Protein AF-A0A383DCJ0-F1 (afdb_monomer)

Organism: NCBI:txid408172

Foldseek 3Di:
DDDDDDPPDPPPVPDPPPDPDPVVPPPPPDPVLDPVVLVVCLVVQNLVSLQVVLVCLCVVPPVRDNDNVSSVVSNVSSVVVVPPPPD

Secondary structure (DSSP, 8-state):
--------SS-S----------GGGS--S--TT-HHHHHHHHHTT-HHHHHHHHHHHHHT-TTPPP-HHHHHHHHHHHHHHHTS---

pLDDT: mean 72.48, std 19.0, range [34.84, 94.69]

Nearest PDB structures (foldseek):
  5b26-assembly2_C  TM=8.567E-01  e=4.748E-02  Mus musculus
  5b26-assembly1_B  TM=8.576E-01  e=8.986E-02  Mus musculus
  6nx4-assembly1_A  TM=4.917E-01  e=1.349E-01  Homo sapiens
  7mqz-assembly1_A  TM=8.439E-01  e=9.689E-01  Homo sapiens

Solvent-accessible surface area (backbone atoms only — not comparable to full-atom values): 5517 Å² total; per-residue (Å²): 137,84,91,82,91,87,87,86,87,86,79,81,88,80,79,77,80,73,66,94,59,72,71,86,74,75,71,85,69,78,68,86,83,45,64,68,56,39,53,53,37,30,72,72,67,36,44,68,28,14,43,52,50,13,50,26,18,54,68,36,39,96,85,38,66,63,32,62,69,60,12,52,51,30,38,49,57,19,50,59,60,73,62,54,76,88,125

InterPro domains:
  IPR006597 Sel1-like repeat [PF08238] (47-83)
  IPR006597 Sel1-like repeat [SM00671] (47-83)
  IPR011990 Tetratricopeptide-like helical domain superfamily [G3DSA:1.25.40.10] (28-87)

Structure (mmCIF, N/CA/C/O backbone):
data_AF-A0A383DCJ0-F1
#
_entry.id   AF-A0A383DCJ0-F1
#
loop_
_atom_site.group_PDB
_atom_site.id
_atom_site.type_symbol
_atom_site.label_atom_id
_atom_site.label_alt_id
_atom_site.label_comp_id
_atom_site.label_asym_id
_atom_site.label_entity_id
_atom_site.label_seq_id
_atom_site.pdbx_PDB_ins_code
_atom_site.Cartn_x
_atom_site.Cartn_y
_atom_site.Cartn_z
_atom_site.occupancy
_atom_site.B_iso_or_equiv
_atom_site.auth_seq_id
_atom_site.auth_comp_id
_atom_site.auth_asym_id
_atom_site.auth_atom_id
_atom_site.pdbx_PDB_model_num
ATOM 1 N N . MET A 1 1 ? 70.774 11.325 -12.288 1.00 37.34 1 MET A N 1
ATOM 2 C CA . MET A 1 1 ? 71.261 12.549 -12.957 1.00 37.34 1 MET A CA 1
ATOM 3 C C . MET A 1 1 ? 70.482 12.718 -14.266 1.00 37.34 1 MET A C 1
ATOM 5 O O . MET A 1 1 ? 70.672 11.915 -15.163 1.00 37.34 1 MET A O 1
ATOM 9 N N . ASN A 1 2 ? 69.585 13.716 -14.314 1.00 34.84 2 ASN A N 1
ATOM 10 C CA . ASN A 1 2 ? 69.036 14.424 -15.497 1.00 34.84 2 ASN A CA 1
ATOM 11 C C . ASN A 1 2 ? 68.116 13.630 -16.460 1.00 34.84 2 ASN A C 1
ATOM 13 O O . ASN A 1 2 ? 68.595 12.951 -17.354 1.00 34.84 2 ASN A O 1
ATOM 17 N N . ARG A 1 3 ? 66.779 13.597 -16.288 1.00 55.62 3 ARG A N 1
ATOM 18 C CA . ARG A 1 3 ? 65.753 14.644 -16.569 1.00 55.62 3 ARG A CA 1
ATOM 19 C C . ARG A 1 3 ? 65.902 15.332 -17.930 1.00 55.62 3 ARG A C 1
ATOM 21 O O . ARG A 1 3 ? 66.607 16.333 -17.965 1.00 55.62 3 ARG A O 1
ATOM 28 N N . ARG A 1 4 ? 65.162 14.881 -18.961 1.00 48.72 4 ARG A N 1
ATOM 29 C CA . ARG A 1 4 ? 64.638 15.707 -20.079 1.00 48.72 4 ARG A CA 1
ATOM 30 C C . ARG A 1 4 ? 63.329 15.095 -20.620 1.00 48.72 4 ARG A C 1
ATOM 32 O O . ARG A 1 4 ? 63.348 14.051 -21.245 1.00 48.72 4 ARG A O 1
ATOM 39 N N . HIS A 1 5 ? 62.185 15.585 -20.144 1.00 55.94 5 HIS A N 1
ATOM 40 C CA . HIS A 1 5 ? 61.225 16.349 -20.960 1.00 55.94 5 HIS A CA 1
ATOM 41 C C . HIS A 1 5 ? 60.423 15.521 -21.979 1.00 55.94 5 HIS A C 1
ATOM 43 O O . HIS A 1 5 ? 60.780 15.496 -23.147 1.00 55.94 5 HIS A O 1
ATOM 49 N N . ALA A 1 6 ? 59.303 14.922 -21.548 1.00 52.91 6 ALA A N 1
ATOM 50 C CA . ALA A 1 6 ? 58.189 14.572 -22.448 1.00 52.91 6 ALA A CA 1
ATOM 51 C C . ALA A 1 6 ? 56.871 14.276 -21.691 1.00 52.91 6 ALA A C 1
ATOM 53 O O . ALA A 1 6 ? 56.143 13.359 -22.045 1.00 52.91 6 ALA A O 1
ATOM 54 N N . CYS A 1 7 ? 56.563 15.011 -20.616 1.00 49.53 7 CYS A N 1
ATOM 55 C CA . CYS A 1 7 ? 55.331 14.796 -19.842 1.00 49.53 7 CYS A CA 1
ATOM 56 C C . CYS A 1 7 ? 54.607 16.127 -19.588 1.00 49.53 7 CYS A C 1
ATOM 58 O O . CYS A 1 7 ? 54.480 16.545 -18.446 1.00 49.53 7 CYS A O 1
ATOM 60 N N . LEU A 1 8 ? 54.236 16.854 -20.652 1.00 53.19 8 LEU A N 1
ATOM 61 C CA . LEU A 1 8 ? 53.540 18.152 -20.555 1.00 53.19 8 LEU A CA 1
ATOM 62 C C . LEU A 1 8 ? 52.643 18.470 -21.775 1.00 53.19 8 LEU A C 1
ATOM 64 O O . LEU A 1 8 ? 52.626 19.602 -22.236 1.00 53.19 8 LEU A O 1
ATOM 68 N N . LEU A 1 9 ? 51.875 17.513 -22.309 1.00 53.66 9 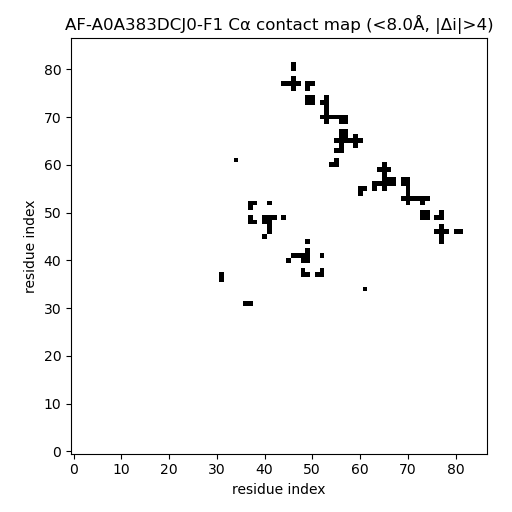LEU A N 1
ATOM 69 C CA . LEU A 1 9 ? 50.791 17.820 -23.269 1.00 53.66 9 LEU A CA 1
ATOM 70 C C . LEU A 1 9 ? 49.535 16.979 -22.991 1.00 53.66 9 LEU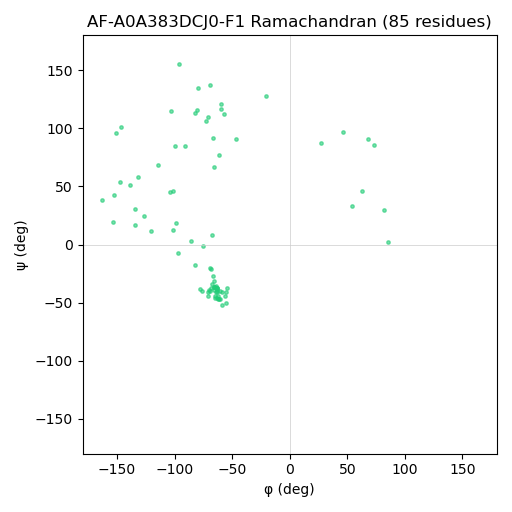 A C 1
ATOM 72 O O . LEU A 1 9 ? 48.992 16.321 -23.867 1.00 53.66 9 LEU A O 1
ATOM 76 N N . GLY A 1 10 ? 49.085 16.994 -21.736 1.00 48.81 10 GLY A N 1
ATOM 77 C CA . GLY A 1 10 ? 47.809 16.402 -21.315 1.00 48.81 10 GLY A CA 1
ATOM 78 C C . GLY A 1 10 ? 47.010 17.332 -20.400 1.00 48.81 10 GLY A C 1
ATOM 79 O O . GLY A 1 10 ? 46.345 16.853 -19.491 1.00 48.81 10 GLY A O 1
ATOM 80 N N . LEU A 1 11 ? 47.152 18.656 -20.565 1.00 54.91 11 LEU A N 1
ATOM 81 C CA . LEU A 1 11 ? 46.747 19.653 -19.559 1.00 54.91 11 LEU A CA 1
ATOM 82 C C . LEU A 1 11 ? 45.800 20.755 -20.076 1.00 54.91 11 LEU A C 1
ATOM 84 O O . LEU A 1 11 ? 45.745 21.823 -19.485 1.00 54.91 11 LEU A O 1
ATOM 88 N N . THR A 1 12 ? 45.023 20.535 -21.143 1.00 55.75 12 THR A N 1
ATOM 89 C CA . THR A 1 12 ? 44.095 21.575 -21.657 1.00 55.75 12 THR A CA 1
ATOM 90 C C . THR A 1 12 ? 42.613 21.204 -21.685 1.00 55.75 12 THR A C 1
ATOM 92 O O . THR A 1 12 ? 41.816 21.988 -22.185 1.00 55.75 12 THR A O 1
ATOM 95 N N . VAL A 1 13 ? 42.190 20.100 -21.058 1.00 57.53 13 VAL A N 1
ATOM 96 C CA . VAL A 1 13 ? 40.759 19.888 -20.734 1.00 57.53 13 VAL A CA 1
ATOM 97 C C . VAL A 1 13 ? 40.504 20.138 -19.241 1.00 57.53 13 VAL A C 1
ATOM 99 O O . VAL A 1 13 ? 39.836 19.370 -18.559 1.00 57.53 13 VAL A O 1
ATOM 102 N N . LEU A 1 14 ? 41.063 21.230 -18.707 1.00 55.28 14 LEU A N 1
ATOM 103 C CA . LEU A 1 14 ? 40.790 21.727 -17.355 1.00 55.28 14 LEU A CA 1
ATOM 104 C C . LEU A 1 14 ? 40.081 23.087 -17.433 1.00 55.28 14 LEU A C 1
ATOM 106 O O . LEU A 1 14 ? 40.655 24.116 -17.097 1.00 55.28 14 LEU A O 1
ATOM 110 N N . ALA A 1 15 ? 38.837 23.098 -17.913 1.00 58.12 15 ALA A N 1
ATOM 111 C CA . ALA A 1 15 ? 37.933 24.241 -17.736 1.00 58.12 15 ALA A CA 1
ATOM 112 C C . ALA A 1 15 ? 36.445 23.859 -17.751 1.00 58.12 15 ALA A C 1
ATOM 114 O O . ALA A 1 15 ? 35.595 24.726 -17.918 1.00 58.12 15 ALA A O 1
ATOM 115 N N . VAL A 1 16 ? 36.098 22.589 -17.525 1.00 55.91 16 VAL A N 1
ATOM 116 C CA . VAL A 1 16 ? 34.767 22.298 -16.991 1.00 55.91 16 VAL A CA 1
ATOM 117 C C . VAL A 1 16 ? 34.951 22.077 -15.503 1.00 55.91 16 VAL A C 1
ATOM 119 O O . VAL A 1 16 ? 35.113 20.960 -15.019 1.00 55.91 16 VAL A O 1
ATOM 122 N N . ALA A 1 17 ? 34.944 23.186 -14.768 1.00 59.16 17 ALA A N 1
ATOM 123 C CA . ALA A 1 17 ? 34.464 23.166 -13.403 1.00 59.16 17 ALA A CA 1
ATOM 124 C C . ALA A 1 17 ? 32.985 22.746 -13.465 1.00 59.16 17 ALA A C 1
ATOM 126 O O . ALA A 1 17 ? 32.090 23.585 -13.377 1.00 59.16 17 ALA A O 1
ATOM 127 N N . VAL A 1 18 ? 32.715 21.446 -13.662 1.00 54.53 18 VAL A N 1
ATOM 128 C CA . VAL A 1 18 ? 31.434 20.879 -13.249 1.00 54.53 18 VAL A CA 1
ATOM 129 C C . VAL A 1 18 ? 31.486 20.980 -11.741 1.00 54.53 18 VAL A C 1
ATOM 131 O O . VAL A 1 18 ? 32.077 20.160 -11.041 1.00 54.53 18 VAL A O 1
ATOM 134 N N . VAL A 1 19 ? 30.963 22.108 -11.274 1.00 55.75 19 VAL A N 1
ATOM 135 C CA . VAL A 1 19 ? 30.406 22.319 -9.952 1.00 55.75 19 VAL A CA 1
ATOM 136 C C . VAL A 1 19 ? 30.035 20.970 -9.351 1.00 55.75 19 VAL A C 1
ATOM 138 O O . VAL A 1 19 ? 29.318 20.192 -9.980 1.00 55.75 19 VAL A O 1
ATOM 141 N N . ARG A 1 20 ? 30.518 20.718 -8.128 1.00 60.69 20 ARG A N 1
ATOM 142 C CA . ARG A 1 20 ? 29.952 19.728 -7.207 1.00 60.69 20 ARG A CA 1
ATOM 143 C C . ARG A 1 20 ? 28.444 19.925 -7.184 1.00 60.69 20 ARG A C 1
ATOM 145 O O . ARG A 1 20 ? 27.920 20.703 -6.395 1.00 60.69 20 ARG A O 1
ATOM 152 N N . THR A 1 21 ? 27.754 19.227 -8.061 1.00 50.09 21 THR A N 1
ATOM 153 C CA . THR A 1 21 ? 26.349 18.980 -7.901 1.00 50.09 21 THR A CA 1
ATOM 154 C C . THR A 1 21 ? 26.293 17.544 -7.422 1.00 50.09 21 THR A C 1
ATOM 156 O O . THR A 1 21 ? 26.681 16.631 -8.151 1.00 50.09 21 THR A O 1
ATOM 159 N N . PRO A 1 22 ? 25.829 17.289 -6.196 1.00 49.34 22 PRO A N 1
ATOM 160 C CA . PRO A 1 22 ? 25.129 16.045 -5.959 1.00 49.34 22 PRO A CA 1
ATOM 161 C C . PRO A 1 22 ? 23.823 16.116 -6.782 1.00 49.34 22 PRO A C 1
ATOM 163 O O . PRO A 1 22 ? 22.741 16.279 -6.230 1.00 49.34 22 PRO A O 1
ATOM 166 N N . SER A 1 23 ? 23.928 16.114 -8.121 1.00 47.06 23 SER A N 1
ATOM 167 C CA . SER A 1 23 ? 22.774 16.155 -9.035 1.00 47.06 23 SER A CA 1
ATOM 168 C C . SER A 1 23 ? 21.979 14.856 -8.968 1.00 47.06 23 SER A C 1
ATOM 170 O O . SER A 1 23 ? 20.787 14.869 -9.240 1.00 47.06 23 SER A O 1
ATOM 172 N N . ASP A 1 24 ? 22.600 13.773 -8.496 1.00 45.66 24 ASP A N 1
ATOM 173 C CA . ASP A 1 24 ? 21.929 12.512 -8.169 1.00 45.66 24 ASP A CA 1
ATOM 174 C C . ASP A 1 24 ? 21.338 12.473 -6.746 1.00 45.66 24 ASP A C 1
ATOM 176 O O . ASP A 1 24 ? 20.770 11.465 -6.347 1.00 45.66 24 ASP A O 1
ATOM 180 N N . ALA A 1 25 ? 21.419 13.557 -5.958 1.00 46.91 25 ALA A N 1
ATOM 181 C CA . ALA A 1 25 ? 20.866 13.592 -4.594 1.00 46.91 25 ALA A CA 1
ATOM 182 C C . ALA A 1 25 ? 19.521 14.329 -4.472 1.00 46.91 25 ALA A C 1
ATOM 184 O O . ALA A 1 25 ? 19.098 14.650 -3.361 1.00 46.91 25 ALA A O 1
ATOM 185 N N . ARG A 1 26 ? 18.847 14.650 -5.585 1.00 47.66 26 ARG A N 1
ATOM 186 C CA . ARG A 1 26 ? 17.586 15.418 -5.556 1.00 47.66 26 ARG A CA 1
ATOM 187 C C . ARG A 1 26 ? 16.455 14.893 -6.428 1.00 47.66 26 ARG A C 1
ATOM 189 O O . ARG A 1 26 ? 15.478 15.611 -6.615 1.00 47.66 26 ARG A O 1
ATOM 196 N N . GLN A 1 27 ? 16.515 13.647 -6.891 1.00 48.03 27 GLN A N 1
ATOM 197 C CA . GLN A 1 27 ? 15.364 13.073 -7.584 1.00 48.03 27 GLN A CA 1
ATOM 198 C C . GLN A 1 27 ? 15.196 11.565 -7.370 1.00 48.03 27 GLN A C 1
ATOM 200 O O . GLN A 1 27 ? 15.005 10.805 -8.307 1.00 48.03 27 GLN A O 1
ATOM 205 N N . GLU A 1 28 ? 15.148 11.152 -6.103 1.00 43.34 28 GLU A N 1
ATOM 206 C CA . GLU A 1 28 ? 14.299 10.022 -5.693 1.00 43.34 28 GLU A CA 1
ATOM 207 C C . GLU A 1 28 ? 13.031 10.570 -5.023 1.00 43.34 28 GLU A C 1
ATOM 209 O O . GLU A 1 28 ? 12.609 10.176 -3.942 1.00 43.34 28 GLU A O 1
ATOM 214 N N . VAL A 1 29 ? 12.436 11.579 -5.660 1.00 46.31 29 VAL A N 1
ATOM 215 C CA . VAL A 1 29 ? 11.069 11.982 -5.346 1.00 46.31 29 VAL A CA 1
ATOM 216 C C . VAL A 1 29 ? 10.169 10.903 -5.922 1.00 46.31 29 VAL A C 1
ATOM 218 O O . VAL A 1 29 ? 10.067 10.788 -7.138 1.00 46.31 29 VAL A O 1
ATOM 221 N N . ALA A 1 30 ? 9.618 10.075 -5.032 1.00 50.16 30 ALA A N 1
ATOM 222 C CA . ALA A 1 30 ? 8.483 9.186 -5.247 1.00 50.16 30 ALA A CA 1
ATOM 223 C C . ALA A 1 30 ? 8.323 8.744 -6.709 1.00 50.16 30 ALA A C 1
ATOM 225 O O . ALA A 1 30 ? 7.599 9.369 -7.483 1.00 50.16 30 ALA A O 1
ATOM 226 N N . ASN A 1 31 ? 8.999 7.663 -7.097 1.00 48.41 31 ASN A N 1
ATOM 227 C CA . ASN A 1 31 ? 8.645 6.943 -8.310 1.00 48.41 31 ASN A CA 1
ATOM 228 C C . ASN A 1 31 ? 7.632 5.846 -7.936 1.00 48.41 31 ASN A C 1
ATOM 230 O O . ASN A 1 31 ? 8.029 4.696 -7.743 1.00 48.41 31 ASN A O 1
ATOM 234 N N . PRO A 1 32 ? 6.316 6.139 -7.852 1.00 50.06 32 PRO A N 1
ATOM 235 C CA . PRO A 1 32 ? 5.300 5.166 -7.454 1.00 50.06 32 PRO A CA 1
ATOM 236 C C . PRO A 1 32 ? 5.114 4.041 -8.481 1.00 50.06 32 PRO A C 1
ATOM 238 O O . PRO A 1 32 ? 4.162 3.272 -8.375 1.00 50.06 32 PRO A O 1
ATOM 241 N N . GLN A 1 33 ? 5.953 3.943 -9.519 1.00 54.69 33 GLN A N 1
ATOM 242 C CA . GLN A 1 33 ? 5.912 2.875 -10.517 1.00 54.69 33 GLN A CA 1
ATOM 243 C C . GLN A 1 33 ? 6.618 1.595 -10.047 1.00 54.69 33 GLN A C 1
ATOM 245 O O . GLN A 1 33 ? 6.364 0.526 -10.603 1.00 54.69 33 GLN A O 1
ATOM 250 N N . ARG A 1 34 ? 7.466 1.659 -9.012 1.00 67.50 34 ARG A N 1
ATOM 251 C CA . ARG A 1 34 ? 8.117 0.474 -8.443 1.00 67.50 34 ARG A CA 1
ATOM 252 C C . ARG A 1 34 ? 7.179 -0.231 -7.469 1.00 67.50 34 ARG A C 1
ATOM 254 O O . ARG A 1 34 ? 6.869 0.266 -6.391 1.00 67.50 34 ARG A O 1
ATOM 261 N N . VAL A 1 35 ? 6.757 -1.436 -7.842 1.00 73.81 35 VAL A N 1
ATOM 262 C CA . VAL A 1 35 ? 5.975 -2.330 -6.971 1.00 73.81 35 VAL A CA 1
ATOM 263 C C . VAL A 1 35 ? 6.674 -2.581 -5.642 1.00 73.81 35 VAL A C 1
ATOM 265 O O . VAL A 1 35 ? 6.013 -2.635 -4.609 1.00 73.81 35 VAL A O 1
ATOM 268 N N . SER A 1 36 ? 8.005 -2.692 -5.671 1.00 80.50 36 SER A N 1
ATOM 269 C CA . SER A 1 36 ? 8.827 -2.897 -4.479 1.00 80.50 36 SER A CA 1
ATOM 270 C C . SER A 1 36 ? 8.590 -1.828 -3.423 1.00 80.50 36 SER A C 1
ATOM 272 O O . SER A 1 36 ? 8.496 -2.146 -2.244 1.00 80.50 36 SER A O 1
ATOM 274 N N . ASP A 1 37 ? 8.452 -0.577 -3.845 1.00 85.44 37 ASP A N 1
ATOM 275 C CA . ASP A 1 37 ? 8.467 0.556 -2.929 1.00 85.44 37 ASP A CA 1
ATOM 276 C C . ASP A 1 37 ? 7.125 0.635 -2.195 1.00 85.44 37 ASP A C 1
ATOM 278 O O . ASP A 1 37 ? 7.086 0.787 -0.979 1.00 85.44 37 ASP A O 1
ATOM 282 N N . VAL A 1 38 ? 6.019 0.391 -2.907 1.00 86.56 38 VAL A N 1
ATOM 283 C CA . VAL A 1 38 ? 4.682 0.292 -2.300 1.00 86.56 38 VAL A CA 1
ATOM 284 C C . VAL A 1 38 ? 4.570 -0.913 -1.372 1.00 86.56 38 VAL A C 1
ATOM 286 O O . VAL A 1 38 ? 3.936 -0.799 -0.330 1.00 86.56 38 VAL A O 1
ATOM 289 N N . ILE A 1 39 ? 5.195 -2.052 -1.696 1.00 88.44 39 ILE A N 1
ATOM 290 C CA . ILE A 1 39 ? 5.222 -3.204 -0.782 1.00 88.44 39 ILE A CA 1
ATOM 291 C C . ILE A 1 39 ? 5.925 -2.827 0.525 1.00 88.44 39 ILE A C 1
ATOM 293 O O . ILE A 1 39 ? 5.397 -3.109 1.598 1.00 88.44 39 ILE A O 1
ATOM 297 N N . VAL A 1 40 ? 7.084 -2.171 0.443 1.00 89.56 40 VAL A N 1
ATOM 298 C CA . VAL A 1 40 ? 7.837 -1.735 1.627 1.00 89.56 40 VAL A CA 1
ATOM 299 C C . VAL A 1 40 ? 7.037 -0.715 2.440 1.00 89.56 40 VAL A C 1
ATOM 301 O O . VAL A 1 40 ? 6.913 -0.865 3.651 1.00 89.56 40 VAL A O 1
ATOM 304 N N . LEU A 1 41 ? 6.437 0.287 1.795 1.00 88.88 41 LEU A N 1
ATOM 305 C CA . LEU A 1 41 ? 5.610 1.293 2.468 1.00 88.88 41 LEU A CA 1
ATOM 306 C C . LEU A 1 41 ? 4.375 0.667 3.134 1.00 88.88 41 LEU A C 1
ATOM 308 O O . LEU A 1 41 ? 4.095 0.941 4.298 1.00 88.88 41 LEU A O 1
ATOM 312 N N . ALA A 1 42 ? 3.686 -0.246 2.445 1.00 89.88 42 ALA A N 1
ATOM 313 C CA . ALA A 1 42 ? 2.525 -0.939 2.993 1.00 89.88 42 ALA A CA 1
ATOM 314 C C . ALA A 1 42 ? 2.889 -1.804 4.213 1.00 89.88 42 ALA A C 1
ATOM 316 O O . ALA A 1 42 ? 2.130 -1.857 5.185 1.00 89.88 42 ALA A O 1
ATOM 317 N N . GLN A 1 43 ? 4.061 -2.448 4.183 1.00 89.31 43 GLN A N 1
ATOM 318 C CA . GLN A 1 43 ? 4.619 -3.196 5.316 1.00 89.31 43 GLN A CA 1
ATOM 319 C C . GLN A 1 43 ? 5.019 -2.287 6.481 1.00 89.31 43 GLN A C 1
ATOM 321 O O . GLN A 1 43 ? 4.851 -2.675 7.633 1.00 89.31 43 GLN A O 1
ATOM 326 N N . ASN A 1 44 ? 5.491 -1.073 6.191 1.00 89.62 44 ASN A N 1
ATOM 327 C CA . ASN A 1 44 ? 5.827 -0.067 7.198 1.00 89.62 44 ASN A CA 1
ATOM 328 C C . ASN A 1 44 ? 4.595 0.609 7.824 1.00 89.62 44 ASN A C 1
ATOM 330 O O . ASN A 1 44 ? 4.756 1.441 8.713 1.00 89.62 44 ASN A O 1
ATOM 334 N N . GLY A 1 45 ? 3.381 0.252 7.393 1.00 88.12 45 GLY A N 1
ATOM 335 C CA . GLY A 1 45 ? 2.152 0.834 7.922 1.00 88.12 45 GLY A CA 1
ATOM 336 C C . GLY A 1 45 ? 1.803 2.182 7.299 1.00 88.12 45 GLY A C 1
ATOM 337 O O . GLY A 1 45 ? 1.220 3.016 7.972 1.00 88.12 45 GLY A O 1
ATOM 338 N N . ASP A 1 46 ? 2.180 2.420 6.044 1.00 88.44 46 ASP A N 1
ATOM 339 C CA . ASP A 1 46 ? 1.684 3.572 5.295 1.00 88.44 46 ASP A CA 1
ATOM 340 C C . ASP A 1 46 ? 0.272 3.261 4.748 1.00 88.44 46 ASP A C 1
ATOM 342 O O . ASP A 1 46 ? 0.124 2.343 3.926 1.00 88.44 46 ASP A O 1
ATOM 346 N N . PRO A 1 47 ? -0.778 3.980 5.185 1.00 88.56 47 PRO A N 1
ATOM 347 C CA . PRO A 1 47 ? -2.151 3.674 4.800 1.00 88.56 47 PRO A CA 1
ATOM 348 C C . PRO A 1 47 ? -2.412 3.881 3.301 1.00 88.56 47 PRO A C 1
ATOM 350 O O . PRO A 1 47 ? -3.194 3.117 2.728 1.00 88.56 47 PRO A O 1
ATOM 353 N N . ASP A 1 48 ? -1.746 4.832 2.639 1.00 88.12 48 ASP A N 1
ATOM 354 C CA . ASP A 1 48 ? -1.905 5.088 1.200 1.00 88.12 48 ASP A CA 1
ATOM 355 C C . ASP A 1 48 ? -1.283 3.955 0.373 1.00 88.12 48 ASP A C 1
ATOM 357 O O . ASP A 1 48 ? -1.860 3.467 -0.613 1.00 88.12 48 ASP A O 1
ATOM 361 N N . ALA A 1 49 ? -0.119 3.468 0.805 1.00 90.44 49 ALA A N 1
ATOM 362 C CA . ALA A 1 49 ? 0.533 2.319 0.194 1.00 90.44 49 ALA A CA 1
ATOM 363 C C . ALA A 1 49 ? -0.277 1.032 0.388 1.00 90.44 49 ALA A C 1
ATOM 365 O O . ALA A 1 49 ? -0.392 0.237 -0.546 1.00 90.44 49 ALA A O 1
ATOM 366 N N . GLN A 1 50 ? -0.891 0.837 1.557 1.00 92.31 50 GLN A N 1
ATOM 367 C CA . GLN A 1 50 ? -1.785 -0.295 1.812 1.00 92.31 50 GLN A CA 1
ATOM 368 C C . GLN A 1 50 ? -3.026 -0.262 0.906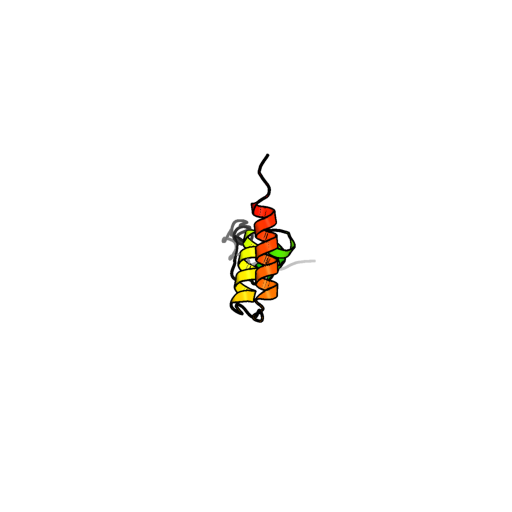 1.00 92.31 50 GLN A C 1
ATOM 370 O O . GLN A 1 50 ? -3.389 -1.296 0.339 1.00 92.31 50 GLN A O 1
ATOM 375 N N . VAL A 1 51 ? -3.637 0.911 0.675 1.00 91.06 51 VAL A N 1
ATOM 376 C CA . VAL A 1 51 ? -4.739 1.048 -0.300 1.00 91.06 51 VAL A CA 1
ATOM 377 C C . VAL A 1 51 ? -4.288 0.676 -1.702 1.00 91.06 51 VAL A C 1
ATOM 379 O O . VAL A 1 51 ? -4.963 -0.090 -2.399 1.00 91.06 51 VAL A O 1
ATOM 382 N N . THR A 1 52 ? -3.131 1.197 -2.097 1.00 90.81 52 THR A N 1
ATOM 383 C CA . THR A 1 52 ? -2.550 0.978 -3.419 1.00 90.81 52 THR A CA 1
ATOM 384 C C . THR A 1 52 ? -2.240 -0.503 -3.651 1.00 90.81 52 THR A C 1
ATOM 386 O O . THR A 1 52 ? -2.625 -1.062 -4.680 1.00 90.81 52 THR A O 1
ATOM 389 N N . LEU A 1 53 ? -1.612 -1.166 -2.676 1.00 90.38 53 LEU A N 1
ATOM 390 C CA . LEU A 1 53 ? -1.290 -2.590 -2.733 1.00 90.38 53 LEU A CA 1
ATOM 391 C C . LEU A 1 53 ? -2.560 -3.448 -2.789 1.00 90.38 53 LEU A C 1
ATOM 393 O O . LEU A 1 53 ? -2.634 -4.386 -3.584 1.00 90.38 53 LEU A O 1
ATOM 397 N N . GLY A 1 54 ? -3.588 -3.091 -2.012 1.00 93.25 54 GLY A N 1
ATOM 398 C CA . GLY A 1 54 ? -4.893 -3.743 -2.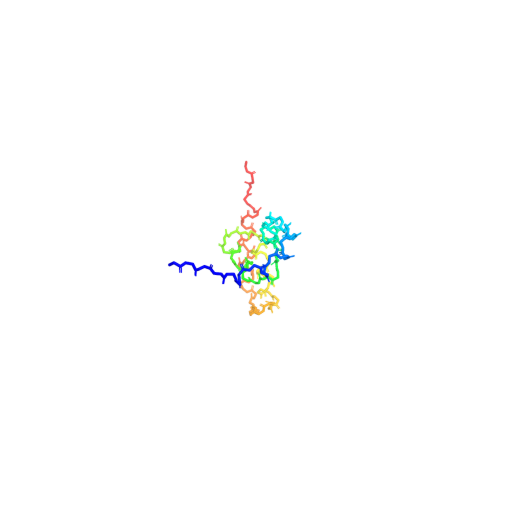073 1.00 93.25 54 GLY A CA 1
ATOM 399 C C . GLY A 1 54 ? -5.532 -3.646 -3.462 1.00 93.25 54 GLY A C 1
ATOM 400 O O . GLY A 1 54 ? -6.021 -4.644 -3.989 1.00 93.25 54 GLY A O 1
ATOM 401 N N . GLY A 1 55 ? -5.431 -2.487 -4.120 1.00 91.62 55 GLY A N 1
ATOM 402 C CA . GLY A 1 55 ? -5.872 -2.304 -5.506 1.00 91.62 55 GLY A CA 1
ATOM 403 C C . GLY A 1 55 ? -5.144 -3.214 -6.500 1.00 91.62 55 GLY A C 1
ATOM 404 O O . GLY A 1 55 ? -5.776 -3.794 -7.387 1.00 91.62 55 GLY A O 1
ATOM 405 N N . TRP A 1 56 ? -3.836 -3.418 -6.326 1.00 91.50 56 TRP A N 1
ATOM 406 C CA . TRP A 1 56 ? -3.069 -4.309 -7.204 1.00 91.50 56 TRP A CA 1
ATOM 407 C C . TRP A 1 56 ? -3.420 -5.774 -7.008 1.00 91.50 56 TRP A C 1
ATOM 409 O O . TRP A 1 56 ? -3.527 -6.492 -8.001 1.00 91.50 56 TRP A O 1
ATOM 419 N N . TYR A 1 57 ? -3.650 -6.212 -5.768 1.0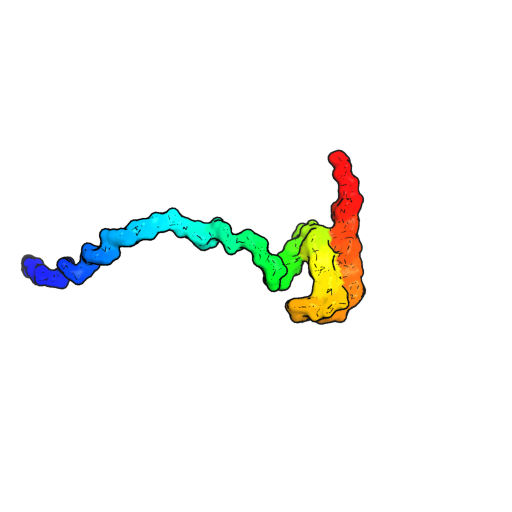0 93.56 57 TYR A N 1
ATOM 420 C CA . TYR A 1 57 ? -4.183 -7.547 -5.497 1.00 93.56 57 TYR A CA 1
ATOM 421 C C . TYR A 1 57 ? -5.605 -7.701 -6.044 1.00 93.56 57 TYR A C 1
ATOM 423 O O . TYR A 1 57 ? -5.941 -8.750 -6.579 1.00 93.56 57 TYR A O 1
ATOM 431 N N . PHE A 1 58 ? -6.442 -6.667 -6.000 1.00 93.62 58 PHE A N 1
ATOM 432 C CA . PHE A 1 58 ? -7.802 -6.753 -6.531 1.00 93.62 58 PHE A CA 1
ATOM 433 C C . PHE A 1 58 ? -7.839 -6.870 -8.063 1.00 93.62 58 PHE A C 1
ATOM 435 O O . PHE A 1 58 ? -8.641 -7.634 -8.601 1.00 93.62 58 PHE A O 1
ATOM 442 N N . GLY A 1 59 ? -6.974 -6.125 -8.757 1.00 89.25 59 GLY A N 1
ATOM 443 C CA . GLY A 1 59 ? -6.920 -6.071 -10.221 1.00 89.25 59 GL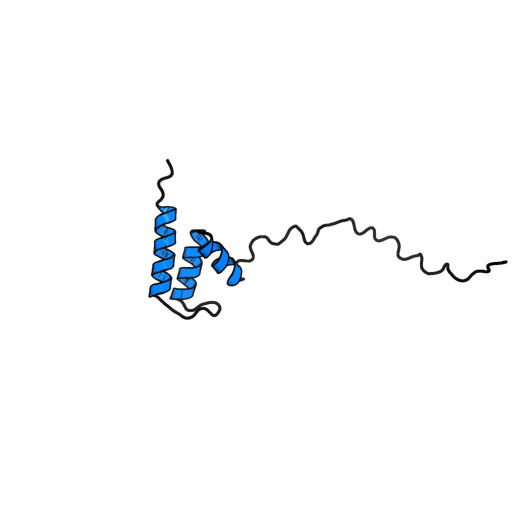Y A CA 1
ATOM 444 C C . GLY A 1 59 ? -5.874 -6.976 -10.878 1.00 89.25 59 GLY A C 1
ATOM 445 O O . GLY A 1 59 ? -5.837 -7.050 -12.102 1.00 89.25 59 GLY A O 1
ATOM 446 N N . GLY A 1 60 ? -5.003 -7.630 -10.104 1.00 86.81 60 GLY A N 1
ATOM 447 C CA . GLY A 1 60 ? -3.876 -8.402 -10.635 1.00 86.81 60 GLY A CA 1
ATOM 448 C C . GLY A 1 60 ? -2.863 -7.541 -11.402 1.00 86.81 60 GLY A C 1
ATOM 449 O O . GLY A 1 60 ? -2.477 -7.871 -12.524 1.00 86.81 60 GLY A O 1
ATOM 450 N N . GLN A 1 61 ? -2.476 -6.390 -10.847 1.00 82.81 61 GLN A N 1
ATOM 451 C CA . GLN A 1 61 ? -1.637 -5.404 -11.536 1.00 82.81 61 GLN A CA 1
ATOM 452 C C . GLN A 1 61 ? -0.150 -5.549 -11.194 1.00 82.81 61 GLN A C 1
ATOM 454 O O . GLN A 1 61 ? 0.228 -6.037 -10.133 1.00 82.81 61 GLN A O 1
ATOM 459 N N . ARG A 1 62 ? 0.712 -5.080 -12.107 1.00 77.25 62 ARG A N 1
ATOM 460 C CA . ARG A 1 62 ? 2.172 -4.983 -11.922 1.00 77.25 62 ARG A CA 1
ATOM 461 C C . ARG A 1 62 ? 2.864 -6.296 -11.501 1.00 77.25 62 ARG A C 1
ATOM 463 O O . ARG A 1 62 ? 3.851 -6.284 -10.774 1.00 77.25 62 ARG A O 1
ATOM 470 N N . GLY A 1 63 ? 2.351 -7.432 -11.976 1.00 78.19 63 GLY A N 1
ATOM 471 C CA . GLY A 1 63 ? 2.904 -8.761 -11.688 1.00 78.19 63 GLY A CA 1
ATOM 472 C C . GLY A 1 63 ? 2.409 -9.388 -10.382 1.00 78.19 63 GLY A C 1
ATOM 473 O O . GLY A 1 63 ? 2.816 -10.499 -10.050 1.00 78.19 63 GLY A O 1
ATOM 474 N N . VAL A 1 64 ? 1.511 -8.716 -9.658 1.00 84.94 64 VAL A N 1
ATOM 475 C CA . VAL A 1 64 ? 0.821 -9.286 -8.501 1.00 84.94 64 VAL A CA 1
ATOM 476 C C . VAL A 1 64 ? -0.321 -10.173 -8.994 1.00 84.94 64 VAL A C 1
ATOM 478 O O . VAL A 1 64 ? -1.077 -9.796 -9.890 1.00 84.94 64 VAL A O 1
ATOM 481 N N . ARG A 1 65 ? -0.457 -11.371 -8.418 1.00 88.81 65 ARG A N 1
ATOM 482 C CA . ARG A 1 65 ? -1.589 -12.254 -8.716 1.00 88.81 65 ARG A CA 1
ATOM 483 C C . ARG A 1 65 ? -2.863 -11.654 -8.135 1.00 88.81 65 ARG A C 1
ATOM 485 O O . ARG A 1 65 ? -2.867 -11.209 -6.992 1.00 88.81 65 ARG A O 1
ATOM 492 N N . GLN A 1 66 ? -3.943 -11.705 -8.908 1.00 93.44 66 GLN A N 1
ATOM 493 C CA . GLN A 1 66 ? -5.242 -11.282 -8.416 1.00 93.44 66 GLN A CA 1
ATOM 494 C C . GLN A 1 66 ? -5.661 -12.120 -7.196 1.00 93.44 66 GLN A C 1
ATOM 496 O O . GLN A 1 66 ? -5.789 -13.342 -7.291 1.00 93.44 66 GLN A O 1
ATOM 501 N N . ASP A 1 67 ? -5.886 -11.453 -6.069 1.00 94.56 67 ASP A N 1
ATOM 502 C CA . ASP A 1 67 ? -6.384 -12.019 -4.823 1.00 94.56 67 ASP A CA 1
ATOM 503 C C . ASP A 1 67 ? -7.268 -10.996 -4.094 1.00 94.56 67 ASP A C 1
ATOM 505 O O . ASP A 1 67 ? -6.805 -10.078 -3.415 1.00 94.56 67 ASP A O 1
ATOM 509 N N . ALA A 1 68 ? -8.582 -11.174 -4.217 1.00 93.31 68 ALA A N 1
ATOM 510 C CA . ALA A 1 68 ? -9.545 -10.298 -3.564 1.00 93.31 68 ALA A CA 1
ATOM 511 C C . ALA A 1 68 ? -9.521 -10.411 -2.027 1.00 93.31 68 ALA A C 1
ATOM 513 O O . ALA A 1 68 ? -9.871 -9.449 -1.345 1.00 93.31 68 ALA A O 1
ATOM 514 N N . ARG A 1 69 ? -9.116 -11.557 -1.456 1.00 94.69 69 ARG A N 1
ATOM 515 C CA . ARG A 1 69 ? -9.022 -11.705 0.006 1.00 94.69 69 ARG A CA 1
ATOM 516 C C . ARG A 1 69 ? -7.865 -10.882 0.542 1.00 94.69 69 ARG A C 1
ATOM 518 O O . ARG A 1 69 ? -8.031 -10.182 1.539 1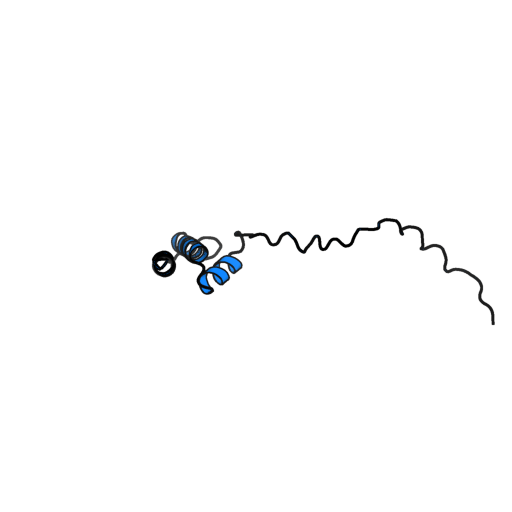.00 94.69 69 ARG A O 1
ATOM 525 N N . GLU A 1 70 ? -6.728 -10.946 -0.139 1.00 92.75 70 GLU A N 1
ATOM 526 C CA . GLU A 1 70 ? -5.549 -10.184 0.250 1.00 92.75 70 GLU A CA 1
ATOM 527 C C . GLU A 1 70 ? -5.770 -8.681 0.038 1.00 92.75 70 GLU A C 1
ATOM 529 O O . GLU A 1 70 ? -5.437 -7.885 0.912 1.00 92.75 70 GLU A O 1
ATOM 534 N N . ALA A 1 71 ? -6.464 -8.287 -1.035 1.00 94.38 71 ALA A N 1
ATOM 535 C CA . ALA A 1 71 ? -6.885 -6.901 -1.244 1.00 94.38 71 ALA A CA 1
ATOM 536 C C . ALA A 1 71 ? -7.702 -6.336 -0.070 1.00 94.38 71 ALA A C 1
ATOM 538 O O . ALA A 1 71 ? -7.382 -5.277 0.471 1.00 94.38 71 ALA A O 1
ATOM 539 N N . VAL A 1 72 ? -8.730 -7.075 0.369 1.00 94.69 72 VAL A N 1
ATOM 540 C CA . VAL A 1 72 ? -9.583 -6.672 1.498 1.00 94.69 72 VAL A CA 1
ATOM 541 C C . VAL A 1 72 ? -8.791 -6.600 2.802 1.00 94.69 72 VAL A C 1
ATOM 543 O O . VAL A 1 72 ? -9.059 -5.721 3.620 1.00 94.69 72 VAL A O 1
ATOM 546 N N . ARG A 1 73 ? -7.811 -7.488 3.007 1.00 94.12 73 ARG A N 1
ATOM 547 C CA . ARG A 1 73 ? -6.921 -7.429 4.174 1.00 94.12 73 ARG A CA 1
ATOM 548 C C . ARG A 1 73 ? -6.173 -6.095 4.214 1.00 94.12 73 ARG A C 1
ATOM 550 O O . ARG A 1 73 ? -6.245 -5.407 5.228 1.00 94.12 73 ARG A O 1
ATOM 557 N N . TRP A 1 74 ? -5.517 -5.712 3.119 1.00 93.81 74 TRP A N 1
ATOM 558 C CA . TRP A 1 74 ? -4.757 -4.460 3.045 1.00 93.81 74 TRP A CA 1
ATOM 559 C C . TRP A 1 74 ? -5.640 -3.219 3.213 1.00 93.81 74 TRP A C 1
ATOM 561 O O . TRP A 1 74 ? -5.267 -2.297 3.933 1.00 93.81 74 TRP A O 1
ATOM 571 N N . TRP A 1 75 ? -6.846 -3.213 2.640 1.00 92.56 75 TRP A N 1
ATOM 572 C CA . TRP A 1 75 ? -7.795 -2.112 2.838 1.00 92.56 75 TRP A CA 1
ATOM 573 C C . TRP A 1 75 ? -8.297 -1.985 4.272 1.00 92.56 75 TRP A C 1
ATOM 575 O O . TRP A 1 75 ? -8.475 -0.868 4.748 1.00 92.56 75 TRP A O 1
ATOM 585 N N . ARG A 1 76 ? -8.503 -3.101 4.979 1.00 92.88 76 ARG A N 1
ATOM 586 C CA . ARG A 1 76 ? -8.882 -3.061 6.397 1.00 92.88 76 ARG A CA 1
ATOM 587 C C . ARG A 1 76 ? -7.776 -2.471 7.261 1.00 92.88 76 ARG A C 1
ATOM 589 O O . ARG A 1 76 ? -8.069 -1.587 8.052 1.00 92.88 76 ARG A O 1
ATOM 596 N N . LEU A 1 77 ? -6.530 -2.901 7.055 1.00 90.44 77 LEU A N 1
ATOM 597 C CA . LEU A 1 77 ? -5.371 -2.335 7.754 1.00 90.44 77 LEU A CA 1
ATOM 598 C C . LEU A 1 77 ? -5.262 -0.817 7.546 1.00 90.44 77 LEU A C 1
ATOM 600 O O . LEU A 1 77 ? -5.082 -0.081 8.513 1.00 90.44 77 LEU A O 1
ATOM 604 N N . SER A 1 78 ? -5.451 -0.349 6.310 1.00 91.06 78 SER A N 1
ATOM 605 C CA . SER A 1 78 ? -5.430 1.086 6.007 1.00 91.06 78 SER A CA 1
AT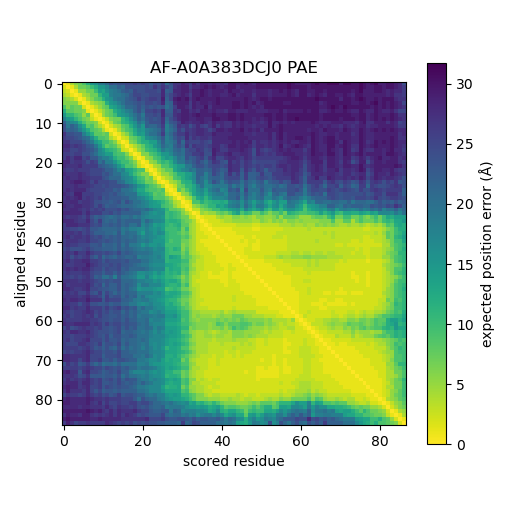OM 606 C C . SER A 1 78 ? -6.577 1.834 6.694 1.00 91.06 78 SER A C 1
ATOM 608 O O . SER A 1 78 ? -6.368 2.877 7.313 1.00 91.06 78 SER A O 1
ATOM 610 N N . ALA A 1 79 ? -7.791 1.273 6.655 1.00 88.50 79 ALA A N 1
ATOM 611 C CA . ALA A 1 79 ? -8.960 1.863 7.300 1.00 88.50 79 ALA A CA 1
ATOM 612 C C . ALA A 1 79 ? -8.814 1.941 8.829 1.00 88.50 79 ALA A C 1
ATOM 614 O O . ALA A 1 79 ? -9.236 2.927 9.426 1.00 88.50 79 ALA A O 1
ATOM 615 N N . GLU A 1 80 ? -8.197 0.942 9.464 1.00 87.06 80 GLU A N 1
ATOM 616 C CA . GLU A 1 80 ? -7.912 0.945 10.904 1.00 87.06 80 GLU A CA 1
ATOM 617 C C . GLU A 1 80 ? -6.954 2.079 11.298 1.00 87.06 80 GLU A C 1
ATOM 619 O O . GLU A 1 80 ? -7.147 2.713 12.333 1.00 87.06 80 GLU A O 1
ATOM 624 N N . GLN A 1 81 ? -5.964 2.385 10.456 1.00 80.81 81 GLN A N 1
ATOM 625 C CA . GLN A 1 81 ? -5.008 3.471 10.694 1.00 80.81 81 GLN A CA 1
ATOM 626 C C . GLN A 1 81 ? -5.591 4.856 10.385 1.00 80.81 81 GLN A C 1
ATOM 628 O O . GLN A 1 81 ? -5.351 5.807 11.125 1.00 80.81 81 GLN A O 1
ATOM 633 N N . GLY A 1 82 ? -6.395 4.977 9.326 1.00 69.75 82 GLY A N 1
ATOM 634 C CA . GLY A 1 82 ? -7.101 6.217 8.986 1.00 69.75 82 GLY A CA 1
ATOM 635 C C . GLY A 1 82 ? -8.220 6.574 9.971 1.00 69.75 82 GLY A C 1
ATOM 636 O O . GLY A 1 82 ? -8.622 7.731 10.057 1.00 69.75 82 GLY A O 1
ATOM 637 N N . HIS A 1 83 ? -8.704 5.591 10.736 1.00 60.88 83 HIS A N 1
ATOM 638 C CA . HIS A 1 83 ? -9.700 5.764 11.790 1.00 60.88 83 HIS A CA 1
ATOM 639 C C . HIS A 1 83 ? -9.068 5.849 13.190 1.00 60.88 83 HIS A C 1
ATOM 641 O O . HIS A 1 83 ? -9.764 5.664 14.191 1.00 60.88 83 HIS A O 1
ATOM 647 N N . ILE A 1 84 ? -7.764 6.130 13.299 1.00 62.59 84 ILE A N 1
ATOM 648 C CA . ILE A 1 84 ? -7.202 6.589 14.570 1.00 62.59 84 ILE A CA 1
ATOM 649 C C . ILE A 1 84 ? -7.738 8.011 14.774 1.00 62.59 84 ILE A C 1
ATOM 651 O O . ILE A 1 84 ? -7.363 8.904 14.010 1.00 62.59 84 ILE A O 1
ATOM 655 N N . PRO A 1 85 ? -8.648 8.253 15.741 1.00 54.47 85 PRO A N 1
ATOM 656 C CA . PRO A 1 85 ? -9.076 9.610 16.028 1.00 54.47 85 PRO A CA 1
ATOM 657 C C . PRO A 1 85 ? -7.831 10.393 16.440 1.00 54.47 85 PRO A C 1
ATOM 659 O O . PRO A 1 85 ? -7.188 10.057 17.433 1.00 54.47 85 PRO A O 1
ATOM 662 N N . ALA A 1 86 ? -7.466 11.403 15.650 1.00 58.53 86 ALA A N 1
ATOM 663 C CA . ALA A 1 86 ? -6.493 12.391 16.085 1.00 58.53 86 ALA A CA 1
ATOM 664 C C . ALA A 1 86 ? -7.041 13.015 17.379 1.00 58.53 86 ALA A C 1
ATOM 666 O O . ALA A 1 86 ? -8.110 13.630 17.355 1.00 58.53 86 ALA A O 1
ATOM 667 N N . G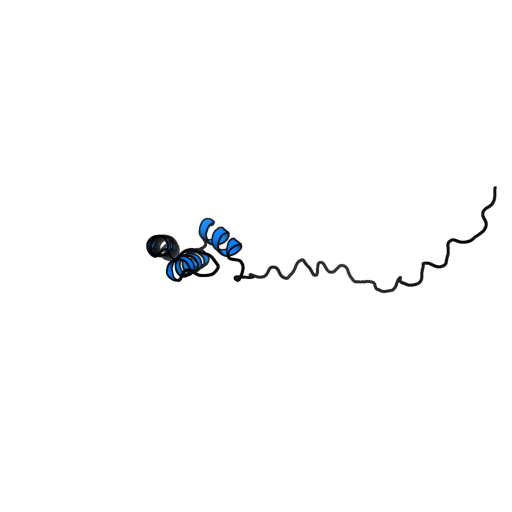LN A 1 87 ? -6.366 12.757 18.500 1.00 55.16 87 GLN A N 1
ATOM 668 C CA . GLN A 1 87 ? -6.694 13.307 19.816 1.00 55.16 87 GLN A CA 1
ATOM 669 C C . GLN A 1 87 ? -5.896 14.584 20.069 1.00 55.16 87 GLN A C 1
ATOM 671 O O . GLN A 1 87 ? -4.706 14.616 19.681 1.00 55.16 87 GLN A O 1
#

Mean predicted aligned error: 15.15 Å

Radius of gyration: 26.61 Å; Cα contacts (8 Å, |Δi|>4): 66; chains: 1; bounding box: 81×36×43 Å

Sequence (87 aa):
MNRRHACLLGLTVLAVAVVRTPSDARQEVANPQRVSDVIVLAQNGDPDAQVTLGGWYFGGQRGVRQDAREAVRWWRLSAEQGHIPAQ